Protein AF-A0A5C9DYT3-F1 (afdb_monomer)

Structure (mmCIF, N/CA/C/O backbone):
data_AF-A0A5C9DYT3-F1
#
_entry.id   AF-A0A5C9DYT3-F1
#
loop_
_atom_site.group_PDB
_atom_site.id
_atom_site.type_symbol
_atom_site.label_atom_id
_atom_site.label_alt_id
_atom_site.label_comp_id
_atom_site.label_asym_id
_atom_site.label_entity_id
_atom_site.label_seq_id
_atom_site.pdbx_PDB_ins_code
_atom_site.Cartn_x
_atom_site.Cartn_y
_atom_site.Cartn_z
_atom_site.occupancy
_atom_site.B_iso_or_equiv
_atom_site.auth_seq_id
_atom_site.auth_comp_id
_atom_site.auth_asym_id
_atom_site.auth_atom_id
_atom_site.pdbx_PDB_model_num
ATOM 1 N N . MET A 1 1 ? -27.606 -2.006 -7.598 1.00 40.03 1 MET A N 1
ATOM 2 C CA . MET A 1 1 ? -26.544 -0.982 -7.681 1.00 40.03 1 MET A CA 1
ATOM 3 C C . MET A 1 1 ? -25.250 -1.622 -7.228 1.00 40.03 1 MET A C 1
ATOM 5 O O . MET A 1 1 ? -25.193 -2.076 -6.094 1.00 40.03 1 MET A O 1
ATOM 9 N N . ILE A 1 2 ? -24.257 -1.722 -8.109 1.00 48.31 2 ILE A N 1
ATOM 10 C CA . ILE A 1 2 ? -22.908 -2.149 -7.726 1.00 48.31 2 ILE A CA 1
ATOM 11 C C . ILE A 1 2 ? -22.222 -0.882 -7.210 1.00 48.31 2 ILE A C 1
ATOM 13 O O . ILE A 1 2 ? -21.817 -0.036 -7.999 1.00 48.31 2 ILE A O 1
ATOM 17 N N . GLY A 1 3 ? -22.237 -0.678 -5.894 1.00 57.03 3 GLY A N 1
ATOM 18 C CA . GLY A 1 3 ? -21.539 0.444 -5.267 1.00 57.03 3 GLY A CA 1
ATOM 19 C C . GLY A 1 3 ? -20.040 0.163 -5.205 1.00 57.03 3 GLY A C 1
ATOM 20 O O . GLY A 1 3 ? -19.642 -0.968 -4.924 1.00 57.03 3 GLY A O 1
ATOM 21 N N . ALA A 1 4 ? -19.214 1.179 -5.456 1.00 68.44 4 ALA A N 1
ATOM 22 C CA . ALA A 1 4 ? -17.789 1.101 -5.161 1.00 68.44 4 ALA A CA 1
ATOM 23 C C . ALA A 1 4 ? -17.609 0.961 -3.641 1.00 68.44 4 ALA A C 1
ATOM 25 O O . ALA A 1 4 ? -18.136 1.772 -2.877 1.00 68.44 4 ALA A O 1
ATOM 26 N N . LYS A 1 5 ? -16.901 -0.083 -3.201 1.00 82.56 5 LYS A N 1
ATOM 27 C CA . LYS A 1 5 ? -16.489 -0.227 -1.802 1.00 82.56 5 LYS A CA 1
ATOM 28 C C . LYS A 1 5 ? -15.177 0.527 -1.629 1.00 82.56 5 LYS A C 1
ATOM 30 O O . LYS A 1 5 ? -14.206 0.210 -2.306 1.00 82.56 5 LYS A O 1
ATOM 35 N N . ILE A 1 6 ? -15.183 1.528 -0.759 1.00 88.38 6 ILE A N 1
ATOM 36 C CA . ILE A 1 6 ? -13.992 2.284 -0.377 1.00 88.38 6 ILE A CA 1
ATOM 37 C C . ILE A 1 6 ? -13.690 1.910 1.067 1.00 88.38 6 ILE A C 1
ATOM 39 O O . ILE A 1 6 ? -14.588 1.956 1.907 1.00 88.38 6 ILE A O 1
ATOM 43 N N . ASP A 1 7 ? -12.443 1.549 1.333 1.00 90.12 7 ASP A N 1
ATOM 44 C CA . ASP A 1 7 ? -11.933 1.315 2.676 1.00 90.12 7 ASP A CA 1
ATOM 45 C C . ASP A 1 7 ? -10.663 2.142 2.868 1.00 90.12 7 ASP A C 1
ATOM 47 O O . ASP A 1 7 ? -9.924 2.412 1.919 1.00 90.12 7 ASP A O 1
ATOM 51 N N . VAL A 1 8 ? -10.444 2.582 4.097 1.00 90.56 8 VAL A N 1
ATOM 52 C CA . VAL A 1 8 ? -9.268 3.343 4.500 1.00 90.56 8 VAL A CA 1
ATOM 53 C C . VAL A 1 8 ? -8.760 2.697 5.768 1.00 90.56 8 VAL A C 1
ATOM 55 O O . VAL A 1 8 ? -9.525 2.465 6.705 1.00 90.56 8 VAL A O 1
ATOM 58 N N . ARG A 1 9 ? -7.465 2.409 5.807 1.00 88.81 9 ARG A N 1
ATOM 59 C CA . ARG A 1 9 ? -6.861 1.698 6.926 1.00 88.81 9 ARG A CA 1
ATOM 60 C C . ARG A 1 9 ? -5.637 2.440 7.433 1.00 88.81 9 ARG A C 1
ATOM 62 O O . ARG A 1 9 ? -4.982 3.165 6.687 1.00 88.81 9 ARG A O 1
ATOM 69 N N . ILE A 1 10 ? -5.376 2.294 8.724 1.00 86.00 10 ILE A N 1
ATOM 70 C CA . ILE A 1 10 ? -4.250 2.921 9.417 1.00 86.00 10 ILE A CA 1
ATOM 71 C C . ILE A 1 10 ? -3.415 1.806 10.035 1.00 86.00 10 ILE A C 1
ATOM 73 O O . ILE A 1 10 ? -3.961 0.866 10.615 1.00 86.00 10 ILE A O 1
ATOM 77 N N . SER A 1 11 ? -2.097 1.915 9.910 1.00 80.88 11 SER A N 1
ATOM 78 C CA . SER A 1 11 ? -1.148 0.982 10.510 1.00 80.88 11 SER A CA 1
ATOM 79 C C . SER A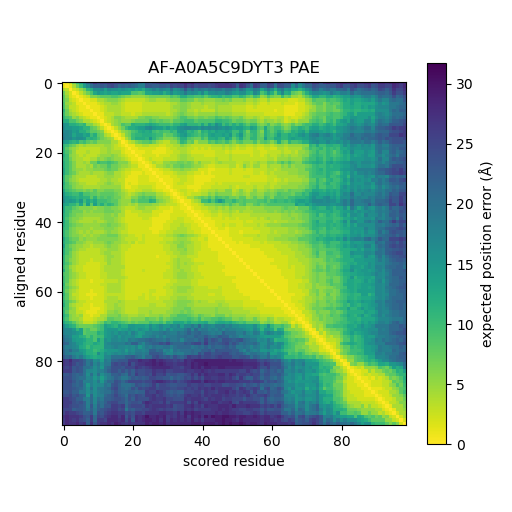 1 11 ? -0.000 1.741 11.169 1.00 80.88 11 SER A C 1
ATOM 81 O O . SER A 1 11 ? 0.386 2.805 10.687 1.00 80.88 11 SER A O 1
ATOM 83 N N . ASP A 1 12 ? 0.535 1.187 12.256 1.00 76.12 12 ASP A N 1
ATOM 84 C CA . ASP A 1 12 ? 1.724 1.688 12.964 1.00 76.12 12 ASP A CA 1
ATOM 85 C C . ASP A 1 12 ? 2.983 0.965 12.461 1.00 76.12 12 ASP A C 1
ATOM 87 O O . ASP A 1 12 ? 3.757 0.386 13.221 1.00 76.12 12 ASP A O 1
ATOM 91 N N . LEU A 1 13 ? 3.129 0.888 11.135 1.00 68.38 13 LEU A 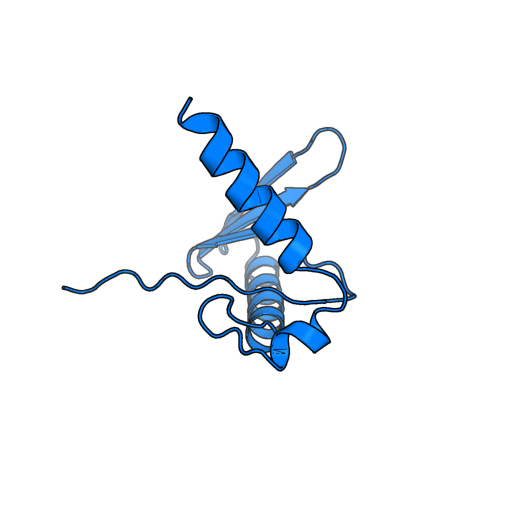N 1
ATOM 92 C CA . LEU A 1 13 ? 4.269 0.206 10.535 1.00 68.38 13 LEU A CA 1
ATOM 93 C C . LEU A 1 13 ? 5.545 0.976 10.859 1.00 68.38 13 LEU A C 1
ATOM 95 O O . LEU A 1 13 ? 5.681 2.156 10.538 1.00 68.38 13 LEU A O 1
ATOM 99 N N . THR A 1 14 ? 6.487 0.278 11.485 1.00 62.06 14 THR A N 1
ATOM 100 C CA . THR A 1 14 ? 7.803 0.814 11.842 1.00 62.06 14 THR A CA 1
ATOM 101 C C . THR A 1 14 ? 8.725 0.946 10.634 1.00 62.06 14 THR A C 1
ATOM 103 O O . THR A 1 14 ? 9.655 1.748 10.665 1.00 62.06 14 THR A O 1
ATOM 106 N N . GLU A 1 15 ? 8.461 0.180 9.572 1.00 66.75 15 GLU A N 1
ATOM 107 C CA . GLU A 1 15 ? 9.202 0.235 8.314 1.00 66.75 15 GLU A CA 1
ATOM 108 C C . GLU A 1 15 ? 8.483 1.146 7.302 1.00 66.75 15 GLU A C 1
ATOM 110 O O . GLU A 1 15 ? 7.267 1.026 7.113 1.00 66.75 15 GLU A O 1
ATOM 115 N N . PRO A 1 16 ? 9.199 2.066 6.634 1.00 63.19 16 PRO A N 1
ATOM 116 C CA . PRO A 1 16 ? 8.596 2.973 5.671 1.00 63.19 16 PRO A CA 1
ATOM 117 C C . PRO A 1 16 ? 8.159 2.219 4.410 1.00 63.19 16 PRO A C 1
ATOM 119 O O . PRO A 1 16 ? 8.987 1.727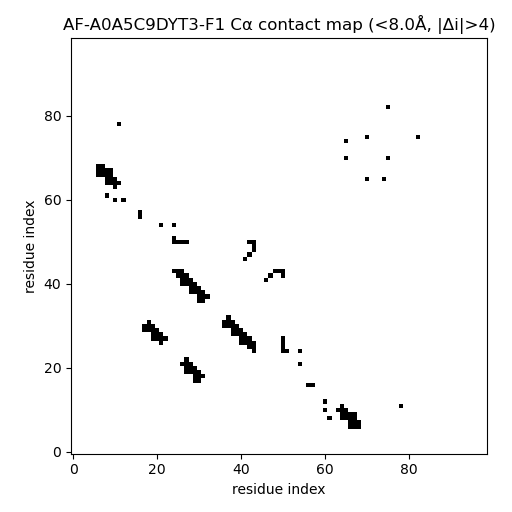 3.645 1.00 63.19 16 PRO A O 1
ATOM 122 N N . ILE A 1 17 ? 6.854 2.201 4.137 1.00 65.38 17 ILE A N 1
ATOM 123 C CA . ILE A 1 17 ? 6.348 1.852 2.806 1.00 65.38 17 ILE A CA 1
ATOM 124 C C . ILE A 1 17 ? 6.638 3.033 1.873 1.00 65.38 17 ILE A C 1
ATOM 126 O O . ILE A 1 17 ? 6.429 4.197 2.237 1.00 65.38 17 ILE A O 1
ATOM 130 N N . TYR A 1 18 ? 7.100 2.749 0.654 1.00 74.31 18 TYR A N 1
ATOM 131 C CA . TYR A 1 18 ? 7.127 3.754 -0.405 1.00 74.31 18 TYR A CA 1
ATOM 132 C C . TYR A 1 18 ? 5.740 4.385 -0.568 1.00 74.31 18 TYR A C 1
ATOM 134 O O . TYR A 1 18 ? 4.716 3.711 -0.503 1.00 74.31 18 TYR A O 1
ATOM 142 N N . GLN A 1 19 ? 5.690 5.691 -0.807 1.00 86.56 19 GLN A N 1
ATOM 143 C CA . GLN A 1 19 ? 4.425 6.338 -1.127 1.00 86.56 19 GLN A CA 1
ATOM 144 C C . GLN A 1 19 ? 4.115 6.057 -2.589 1.00 86.56 19 GLN A C 1
ATOM 146 O O . GLN A 1 19 ? 4.793 6.574 -3.478 1.00 86.56 19 GLN A O 1
ATOM 151 N N . PHE A 1 20 ? 3.118 5.219 -2.844 1.00 90.75 20 PHE A N 1
ATOM 152 C CA . PHE A 1 20 ? 2.725 4.896 -4.203 1.00 90.75 20 PHE A CA 1
ATOM 153 C C . PHE A 1 20 ? 1.214 4.753 -4.352 1.00 90.75 20 PHE A C 1
ATOM 155 O O . PHE A 1 20 ? 0.480 4.565 -3.384 1.00 90.75 20 PHE A O 1
ATOM 162 N N . ALA A 1 21 ? 0.760 4.873 -5.594 1.00 91.75 21 ALA A N 1
ATOM 163 C CA . ALA A 1 21 ? -0.604 4.577 -6.000 1.00 91.75 21 ALA A CA 1
ATOM 164 C C . ALA A 1 21 ? -0.562 3.595 -7.165 1.00 91.75 21 ALA A C 1
ATOM 166 O O . ALA A 1 21 ? 0.251 3.748 -8.077 1.00 91.75 21 ALA A O 1
ATOM 167 N N . GLU A 1 22 ? -1.445 2.608 -7.149 1.00 91.25 22 GLU A N 1
ATOM 168 C CA . GLU A 1 22 ? -1.461 1.531 -8.130 1.00 91.25 22 GLU A CA 1
ATOM 169 C C . GLU A 1 22 ? -2.847 1.378 -8.757 1.00 91.25 22 GLU A C 1
ATOM 171 O O . GLU A 1 22 ? -3.871 1.664 -8.137 1.00 91.25 22 GLU A O 1
ATOM 176 N N . LEU A 1 23 ? -2.874 0.903 -10.001 1.00 90.44 23 LEU A N 1
ATOM 177 C CA . LEU A 1 23 ? -4.088 0.486 -10.685 1.00 90.44 23 LEU A CA 1
ATOM 178 C C . LEU A 1 23 ? -3.994 -1.006 -11.021 1.00 90.44 23 LEU A C 1
ATOM 180 O O . LEU A 1 23 ? -3.381 -1.360 -12.022 1.00 90.44 23 LEU A O 1
ATOM 184 N N . ASN A 1 24 ? -4.615 -1.872 -10.212 1.00 86.00 24 ASN A N 1
ATOM 185 C CA . ASN A 1 24 ? -4.804 -3.309 -10.487 1.00 86.00 24 ASN A CA 1
ATOM 186 C C . ASN A 1 24 ? -3.566 -4.029 -11.072 1.00 86.00 24 ASN A C 1
ATOM 188 O O . ASN A 1 24 ? -3.681 -4.743 -12.071 1.00 86.00 24 ASN A O 1
ATOM 192 N N . LYS A 1 25 ? -2.375 -3.805 -10.514 1.00 86.62 25 LYS A N 1
ATOM 193 C CA . LYS A 1 25 ? -1.080 -4.337 -10.974 1.00 86.62 25 LYS A CA 1
ATOM 194 C C . LYS A 1 25 ? -0.678 -3.948 -12.399 1.00 86.62 25 LYS A C 1
ATOM 196 O O . LYS A 1 25 ? 0.337 -4.418 -12.896 1.00 86.62 25 LYS A O 1
ATOM 201 N N . SER A 1 26 ? -1.419 -3.090 -13.103 1.00 93.06 26 SER A N 1
ATOM 202 C CA . SER A 1 26 ? -1.056 -2.670 -14.465 1.00 93.06 26 SER A CA 1
ATOM 203 C C . SER A 1 26 ? 0.010 -1.582 -14.468 1.00 93.06 26 SER A C 1
ATOM 205 O O . SER A 1 26 ? 0.843 -1.502 -15.378 1.00 93.06 26 SER A O 1
ATOM 207 N N . SER A 1 27 ? -0.050 -0.705 -13.472 1.00 93.69 27 SER A N 1
ATOM 208 C CA . SER A 1 27 ? 0.742 0.515 -13.423 1.00 93.69 27 SER A CA 1
ATOM 209 C C . SER A 1 27 ? 0.764 1.123 -12.034 1.00 93.69 27 SER A C 1
ATOM 211 O O . SER A 1 27 ? -0.203 0.992 -11.283 1.00 93.69 27 SER A O 1
ATOM 213 N N . MET A 1 28 ? 1.836 1.854 -11.752 1.00 94.62 28 MET A N 1
ATOM 214 C CA . MET A 1 28 ? 2.102 2.474 -10.465 1.00 94.62 28 MET A CA 1
ATOM 215 C C . MET A 1 28 ? 2.653 3.890 -10.641 1.00 94.62 28 MET A C 1
ATOM 217 O O . MET A 1 28 ? 3.419 4.162 -11.566 1.00 94.62 28 MET A O 1
ATOM 221 N N . VAL A 1 29 ? 2.293 4.783 -9.723 1.00 94.81 29 VAL A N 1
ATOM 222 C CA . VAL A 1 29 ? 2.996 6.045 -9.471 1.00 94.81 29 VAL A CA 1
ATOM 223 C C . VAL A 1 29 ? 3.776 5.898 -8.182 1.00 94.81 29 VAL A C 1
ATOM 225 O O . VAL A 1 29 ? 3.161 5.653 -7.152 1.00 94.81 29 VAL A O 1
ATOM 228 N N . ILE A 1 30 ? 5.087 6.115 -8.220 1.00 91.44 30 ILE A N 1
ATOM 2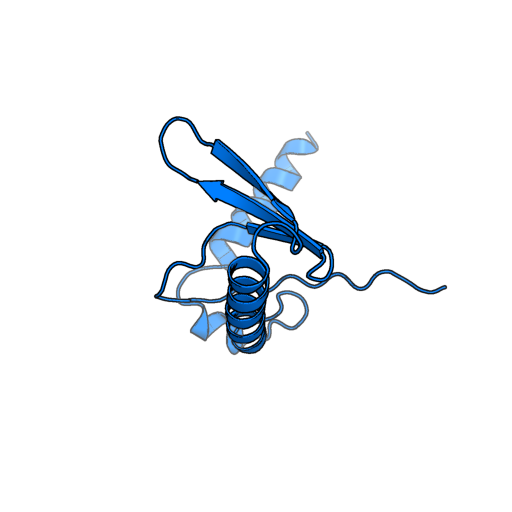29 C CA . ILE A 1 30 ? 5.917 6.237 -7.017 1.00 91.44 30 ILE A CA 1
ATOM 230 C C . ILE A 1 30 ? 6.168 7.716 -6.740 1.00 91.44 30 ILE A C 1
ATOM 232 O O . ILE A 1 30 ? 6.543 8.466 -7.644 1.00 91.44 30 ILE A O 1
ATOM 236 N N . ILE A 1 31 ? 5.977 8.126 -5.490 1.00 90.62 31 ILE A N 1
ATOM 237 C CA . ILE A 1 31 ? 6.179 9.488 -5.002 1.00 90.62 31 ILE A CA 1
ATOM 238 C C . ILE A 1 31 ? 7.472 9.521 -4.183 1.00 90.62 31 ILE A C 1
ATOM 240 O O . ILE A 1 31 ? 7.624 8.808 -3.191 1.00 90.62 31 ILE A O 1
ATOM 244 N N . SER A 1 32 ? 8.411 10.366 -4.601 1.00 85.75 32 SER A N 1
ATOM 245 C CA . SER A 1 32 ? 9.660 10.629 -3.894 1.00 85.75 32 SER A CA 1
ATOM 246 C C . SER A 1 32 ? 9.577 11.964 -3.164 1.00 85.75 32 SER A C 1
ATOM 248 O O . SER A 1 32 ? 9.384 13.017 -3.776 1.00 85.75 32 SER A O 1
ATOM 250 N N . ASN A 1 33 ? 9.790 11.911 -1.850 1.00 83.81 33 ASN A N 1
ATOM 251 C CA . ASN A 1 33 ? 9.799 13.074 -0.959 1.00 83.81 33 ASN A CA 1
ATOM 252 C C . ASN A 1 33 ? 11.153 13.802 -0.920 1.00 83.81 33 ASN A C 1
ATOM 254 O O . ASN A 1 33 ? 11.394 14.607 -0.020 1.00 83.81 33 ASN A O 1
ATOM 258 N N . ALA A 1 34 ? 12.054 13.519 -1.867 1.00 80.00 34 ALA A N 1
ATOM 259 C CA . ALA A 1 34 ? 13.223 14.366 -2.079 1.00 80.00 34 ALA A CA 1
ATOM 260 C C . ALA A 1 34 ? 12.779 15.807 -2.402 1.00 80.00 34 ALA A C 1
ATOM 262 O O . ALA A 1 34 ? 11.636 16.033 -2.785 1.00 80.00 34 ALA A O 1
ATOM 263 N N . SER A 1 35 ? 13.662 16.794 -2.235 1.00 81.62 35 SER A N 1
ATOM 264 C CA . SER A 1 35 ? 13.389 18.175 -2.656 1.00 81.62 35 SER A CA 1
ATOM 265 C C . SER A 1 35 ? 14.070 18.431 -4.007 1.00 81.62 35 SER A C 1
ATOM 267 O O . SER A 1 35 ? 15.302 18.381 -4.056 1.00 81.62 35 SER A O 1
ATOM 269 N N . PRO A 1 36 ? 13.324 18.687 -5.102 1.00 85.81 36 PRO A N 1
ATOM 270 C CA . PRO A 1 36 ? 11.865 18.838 -5.185 1.00 85.81 36 PRO A CA 1
ATOM 271 C C . PRO A 1 36 ? 11.110 17.500 -5.139 1.00 85.81 36 PRO A C 1
ATOM 273 O O . PRO A 1 36 ? 11.640 16.478 -5.578 1.00 85.81 36 PRO A O 1
ATOM 276 N N . ILE A 1 37 ? 9.855 17.528 -4.661 1.00 89.19 37 ILE A N 1
ATOM 277 C CA . ILE A 1 37 ? 8.978 16.346 -4.677 1.00 89.19 37 ILE A CA 1
ATOM 278 C C . ILE A 1 37 ? 8.798 15.912 -6.127 1.00 89.19 37 ILE A C 1
ATOM 280 O O . ILE A 1 37 ? 8.462 16.723 -6.994 1.00 89.19 37 ILE A O 1
ATOM 284 N N . THR A 1 38 ? 9.021 14.629 -6.387 1.00 91.88 38 THR A N 1
ATOM 285 C CA . THR A 1 38 ? 8.912 14.050 -7.728 1.00 91.88 38 THR A CA 1
ATOM 286 C C . THR A 1 38 ? 7.987 12.846 -7.716 1.00 91.88 38 THR A C 1
ATOM 288 O O . THR A 1 38 ? 7.892 12.128 -6.725 1.00 91.88 38 THR A O 1
ATOM 291 N N . ALA A 1 39 ? 7.294 12.630 -8.832 1.00 92.75 39 ALA A N 1
ATOM 292 C CA . ALA A 1 39 ? 6.463 11.457 -9.051 1.00 92.75 39 ALA A CA 1
ATOM 293 C C . ALA A 1 39 ? 6.891 10.775 -10.352 1.00 92.75 39 ALA A C 1
ATOM 295 O O . ALA A 1 39 ? 7.077 11.442 -11.372 1.00 92.75 39 ALA A O 1
ATOM 296 N N . ALA A 1 40 ? 7.046 9.455 -10.313 1.00 91.88 40 ALA A N 1
ATOM 297 C CA . ALA A 1 40 ? 7.413 8.645 -11.465 1.00 91.88 40 ALA A CA 1
ATOM 298 C C . ALA A 1 40 ? 6.298 7.640 -11.765 1.00 91.88 40 ALA A C 1
ATOM 300 O O . ALA A 1 40 ? 5.925 6.848 -10.902 1.00 91.88 40 ALA A O 1
ATOM 301 N N . TRP A 1 41 ? 5.779 7.673 -12.994 1.00 93.19 41 TRP A N 1
ATOM 302 C CA . TRP A 1 41 ? 4.828 6.682 -13.495 1.00 93.19 41 TRP A CA 1
ATOM 303 C C . TRP A 1 41 ? 5.571 5.514 -14.139 1.00 93.19 41 TRP A C 1
ATOM 305 O O . TRP A 1 41 ? 6.468 5.715 -14.959 1.00 93.19 41 TRP A O 1
ATOM 315 N N . MET A 1 42 ? 5.145 4.297 -13.828 1.00 93.44 42 MET A N 1
ATOM 316 C CA . MET A 1 42 ? 5.667 3.070 -14.414 1.00 93.44 42 MET A CA 1
ATOM 317 C C . MET A 1 42 ? 4.547 2.094 -14.747 1.00 93.44 42 MET A C 1
ATOM 319 O O . MET A 1 42 ? 3.495 2.065 -14.111 1.00 93.44 42 MET A O 1
ATOM 323 N N . THR A 1 43 ? 4.787 1.278 -15.769 1.00 95.00 43 THR A N 1
ATOM 324 C CA . THR A 1 43 ? 3.869 0.213 -16.187 1.00 95.00 43 THR A CA 1
ATOM 325 C C . THR A 1 43 ? 4.496 -1.141 -15.911 1.00 95.00 43 THR A C 1
ATOM 327 O O . THR A 1 43 ? 5.722 -1.272 -15.927 1.00 95.00 43 THR A O 1
ATOM 330 N N . ARG A 1 44 ? 3.665 -2.167 -15.730 1.00 93.62 44 ARG A N 1
ATOM 331 C CA . ARG A 1 44 ? 4.142 -3.534 -15.489 1.00 93.62 44 ARG A CA 1
ATOM 332 C C . ARG A 1 44 ? 4.987 -4.066 -16.644 1.00 93.62 44 ARG A C 1
ATOM 334 O O . ARG A 1 44 ? 5.919 -4.823 -16.431 1.00 93.62 44 ARG A O 1
ATOM 341 N N . ASN A 1 45 ? 4.717 -3.607 -17.867 1.00 95.75 45 ASN A N 1
ATOM 342 C CA . ASN A 1 45 ? 5.512 -3.957 -19.046 1.00 95.75 45 ASN A CA 1
ATOM 343 C C . ASN A 1 45 ? 6.948 -3.415 -18.981 1.00 95.75 45 ASN A C 1
ATOM 345 O O . ASN A 1 45 ? 7.833 -3.968 -19.625 1.00 95.75 45 ASN A O 1
ATOM 349 N N . PHE A 1 46 ? 7.167 -2.316 -18.255 1.00 94.38 46 PHE A N 1
ATOM 350 C CA . PHE A 1 46 ? 8.491 -1.726 -18.082 1.00 94.38 46 PHE A CA 1
ATOM 351 C C . PHE A 1 46 ? 9.276 -2.422 -16.968 1.00 94.38 46 PHE A C 1
ATOM 353 O O . PHE A 1 46 ? 10.449 -2.733 -17.155 1.00 94.38 46 PHE A O 1
ATOM 360 N N . ASN A 1 47 ? 8.637 -2.659 -15.820 1.00 91.94 47 ASN A N 1
ATOM 361 C CA . ASN A 1 47 ? 9.254 -3.357 -14.697 1.00 91.94 47 ASN A CA 1
ATOM 362 C C . ASN A 1 47 ? 8.193 -4.157 -13.918 1.00 91.94 47 ASN A C 1
ATOM 364 O O . ASN A 1 47 ? 7.544 -3.594 -13.032 1.00 91.94 47 ASN A O 1
ATOM 368 N N . PRO A 1 48 ? 7.971 -5.435 -14.274 1.00 94.19 48 PRO A N 1
ATOM 369 C CA . PRO A 1 48 ? 6.949 -6.254 -13.634 1.00 94.19 48 PRO A CA 1
ATOM 370 C C . PRO A 1 48 ? 7.303 -6.555 -12.179 1.00 94.19 48 PRO A C 1
ATOM 372 O O . PRO A 1 48 ? 6.440 -6.411 -11.322 1.00 94.19 48 PRO A O 1
ATOM 375 N N . ASP A 1 49 ? 8.571 -6.864 -11.899 1.00 94.69 49 ASP A N 1
ATOM 376 C CA . ASP A 1 49 ? 9.048 -7.230 -10.563 1.00 94.69 49 ASP A CA 1
ATOM 377 C C . ASP A 1 49 ? 8.827 -6.100 -9.555 1.00 94.69 49 ASP A C 1
ATOM 379 O O . ASP A 1 49 ? 8.401 -6.337 -8.430 1.00 94.69 49 ASP A O 1
ATOM 383 N N . LEU A 1 50 ? 9.082 -4.851 -9.956 1.00 90.31 50 LEU A N 1
ATOM 384 C CA . LEU A 1 50 ? 8.870 -3.700 -9.080 1.00 90.31 50 LEU A CA 1
ATOM 385 C C . LEU A 1 50 ? 7.394 -3.518 -8.719 1.00 90.31 50 LEU A C 1
ATOM 387 O O . LEU A 1 50 ? 7.092 -3.238 -7.562 1.00 90.31 50 LEU A O 1
ATOM 391 N N . ILE A 1 51 ? 6.488 -3.672 -9.688 1.00 92.31 51 ILE A N 1
ATOM 392 C CA . ILE A 1 51 ? 5.052 -3.563 -9.414 1.00 92.31 51 ILE A CA 1
ATOM 393 C C . ILE A 1 51 ? 4.596 -4.733 -8.551 1.00 92.31 51 ILE A C 1
ATOM 395 O O . ILE A 1 51 ? 3.958 -4.500 -7.533 1.00 92.31 51 ILE A O 1
ATOM 399 N N . ASP A 1 52 ? 4.961 -5.960 -8.918 1.00 92.88 52 ASP A N 1
ATOM 400 C CA . ASP A 1 52 ? 4.511 -7.163 -8.221 1.00 92.88 52 ASP A CA 1
ATOM 401 C C . ASP A 1 52 ? 4.983 -7.167 -6.754 1.00 92.88 52 ASP A C 1
ATOM 403 O O . ASP A 1 52 ? 4.165 -7.382 -5.858 1.00 92.88 52 ASP A O 1
ATOM 407 N N . ASN A 1 53 ? 6.252 -6.820 -6.498 1.00 90.88 53 ASN A N 1
ATOM 408 C CA . ASN A 1 53 ? 6.799 -6.713 -5.140 1.00 90.88 53 ASN A CA 1
ATOM 409 C C . ASN A 1 53 ? 6.139 -5.586 -4.335 1.00 90.88 53 ASN A C 1
ATOM 411 O O . ASN A 1 53 ? 5.859 -5.745 -3.149 1.00 90.88 53 ASN A O 1
ATOM 415 N N . ALA A 1 54 ? 5.897 -4.429 -4.958 1.00 89.12 54 ALA A N 1
ATOM 416 C CA . ALA A 1 54 ? 5.265 -3.313 -4.268 1.00 89.12 54 ALA A CA 1
ATOM 417 C C . ALA A 1 54 ? 3.809 -3.633 -3.902 1.00 89.12 54 ALA A C 1
ATOM 419 O O . ALA A 1 54 ? 3.390 -3.312 -2.789 1.00 89.12 54 ALA A O 1
ATOM 420 N N . THR A 1 55 ? 3.060 -4.318 -4.776 1.00 90.62 55 THR A N 1
ATOM 421 C CA . THR A 1 55 ? 1.713 -4.772 -4.421 1.00 90.62 55 THR A CA 1
ATOM 422 C C . THR A 1 55 ? 1.744 -5.794 -3.294 1.00 90.62 55 THR A C 1
ATOM 424 O O . THR A 1 55 ? 0.935 -5.684 -2.383 1.00 90.62 55 THR A O 1
ATOM 427 N N . GLU A 1 56 ? 2.676 -6.752 -3.314 1.00 91.50 56 GLU A N 1
ATOM 428 C CA . GLU A 1 56 ? 2.809 -7.748 -2.242 1.00 91.50 56 GLU A CA 1
ATOM 429 C C . GLU A 1 56 ? 3.083 -7.080 -0.887 1.00 91.50 56 GLU A C 1
ATOM 431 O O . GLU A 1 56 ? 2.367 -7.331 0.079 1.00 91.50 56 GLU A O 1
ATOM 436 N N . THR A 1 57 ? 4.021 -6.126 -0.828 1.00 88.00 57 THR A N 1
ATOM 437 C CA . THR A 1 57 ? 4.276 -5.345 0.395 1.00 88.00 57 THR A CA 1
ATOM 438 C C . THR A 1 57 ? 3.055 -4.532 0.839 1.00 88.00 57 THR A C 1
ATOM 440 O O . THR A 1 57 ? 2.800 -4.406 2.038 1.00 88.00 57 THR A O 1
ATOM 443 N N . PHE A 1 58 ? 2.285 -3.961 -0.093 1.00 89.50 58 PHE A N 1
ATOM 444 C CA . PHE A 1 58 ? 1.047 -3.267 0.264 1.00 89.50 58 PHE A CA 1
ATOM 445 C C . PHE A 1 58 ? -0.022 -4.221 0.788 1.00 89.50 58 PHE A C 1
ATOM 447 O O . PHE A 1 58 ? -0.663 -3.884 1.778 1.00 89.50 58 PHE A O 1
ATOM 454 N N . ASP A 1 59 ? -0.204 -5.390 0.174 1.00 90.81 59 ASP A N 1
ATOM 455 C CA . ASP A 1 59 ? -1.177 -6.392 0.611 1.00 90.81 59 ASP A CA 1
ATOM 456 C C . ASP A 1 59 ? -0.848 -6.867 2.040 1.00 90.81 59 ASP A C 1
ATOM 458 O O . ASP A 1 59 ? -1.721 -6.855 2.911 1.00 90.81 59 ASP A O 1
ATOM 462 N N . GLU A 1 60 ? 0.424 -7.158 2.331 1.00 89.94 60 GLU A N 1
ATOM 463 C CA . GLU A 1 60 ? 0.889 -7.507 3.682 1.00 89.94 60 GLU A CA 1
ATOM 464 C C . GLU A 1 60 ? 0.610 -6.389 4.700 1.00 89.94 60 GLU A C 1
ATOM 466 O O . GLU A 1 60 ? 0.080 -6.629 5.790 1.00 89.94 60 GLU A O 1
ATOM 471 N N . ALA A 1 61 ? 0.932 -5.143 4.344 1.00 88.06 61 ALA A N 1
ATOM 472 C CA . ALA A 1 61 ? 0.664 -3.976 5.178 1.00 88.06 61 ALA A CA 1
ATOM 473 C C . ALA A 1 61 ? -0.839 -3.744 5.392 1.00 88.06 61 ALA A C 1
ATOM 475 O O . ALA A 1 61 ? -1.274 -3.377 6.487 1.00 88.06 61 ALA A O 1
ATOM 476 N N . TRP A 1 62 ? -1.639 -3.962 4.350 1.00 90.38 62 TRP A N 1
ATOM 477 C CA . TRP A 1 62 ? -3.084 -3.797 4.352 1.00 90.38 62 TRP A CA 1
ATOM 478 C C . TRP A 1 62 ? -3.758 -4.819 5.265 1.00 90.38 62 TRP A C 1
ATOM 480 O O . TRP A 1 62 ? -4.652 -4.452 6.029 1.00 90.38 62 TRP A O 1
ATOM 490 N N . GLU A 1 63 ? -3.318 -6.076 5.248 1.00 90.56 63 GLU A N 1
ATOM 491 C CA . GLU A 1 63 ? -3.816 -7.128 6.141 1.00 90.56 63 GLU A CA 1
ATOM 492 C C . GLU A 1 63 ? -3.516 -6.845 7.618 1.00 90.56 63 GLU A C 1
ATOM 494 O O . GLU A 1 63 ? -4.330 -7.160 8.488 1.00 90.56 63 GLU A O 1
ATOM 499 N N . GLN A 1 64 ? -2.382 -6.203 7.904 1.00 87.38 64 GLN A N 1
ATOM 500 C CA . GLN A 1 64 ? -1.982 -5.825 9.264 1.00 87.38 64 GLN A CA 1
ATOM 501 C C . GLN A 1 64 ? -2.615 -4.508 9.741 1.00 87.38 64 GLN A C 1
ATOM 503 O O . GLN A 1 64 ? -2.582 -4.192 10.933 1.00 87.38 64 GLN A O 1
ATOM 508 N N . SER A 1 65 ? -3.187 -3.728 8.824 1.00 87.50 65 SER A N 1
ATOM 509 C CA . SER A 1 65 ? -3.772 -2.420 9.110 1.00 87.50 65 SER A CA 1
ATOM 510 C C . SER A 1 65 ? -5.210 -2.498 9.634 1.00 87.50 65 SER A C 1
ATOM 512 O O . SER A 1 65 ? -5.980 -3.418 9.350 1.00 87.50 65 SER A O 1
ATOM 514 N N . ILE A 1 66 ? -5.610 -1.483 10.397 1.00 86.50 66 ILE A N 1
ATOM 515 C CA . ILE A 1 66 ? -6.940 -1.396 11.005 1.00 86.50 66 ILE A CA 1
ATOM 516 C C . ILE A 1 66 ? -7.828 -0.528 10.113 1.00 86.50 66 ILE A C 1
ATOM 518 O O . ILE A 1 66 ? -7.493 0.630 9.860 1.00 86.50 66 ILE A O 1
ATOM 522 N N . SER A 1 67 ? -8.971 -1.059 9.661 1.00 87.06 67 SER A N 1
ATOM 523 C CA . SER A 1 67 ? -9.963 -0.254 8.931 1.00 87.06 67 SER A CA 1
ATOM 524 C C . SER A 1 67 ? -10.554 0.818 9.834 1.00 87.06 67 SER A C 1
ATOM 526 O O . SER A 1 67 ? -11.030 0.520 10.930 1.00 87.06 67 SER A O 1
ATOM 528 N N . ILE A 1 68 ? -10.574 2.065 9.356 1.00 82.50 68 ILE A N 1
ATOM 529 C CA . ILE A 1 68 ? -11.181 3.182 10.087 1.00 82.50 68 ILE A CA 1
ATOM 530 C C . ILE A 1 68 ? -12.694 3.011 10.237 1.00 82.50 68 ILE A C 1
ATOM 532 O O . ILE A 1 68 ? -13.279 3.556 11.170 1.00 82.50 68 ILE A O 1
ATOM 536 N N . LEU A 1 69 ? -13.326 2.264 9.327 1.00 80.56 69 LEU A N 1
ATOM 537 C CA . LEU A 1 69 ? -14.763 1.994 9.356 1.00 80.56 69 LEU A CA 1
ATOM 538 C C . LEU A 1 69 ? -15.119 0.922 10.395 1.00 80.56 69 LEU A C 1
ATOM 540 O O . LEU A 1 69 ? -16.255 0.876 10.860 1.00 80.56 69 LEU A O 1
ATOM 544 N N . GLU A 1 70 ? -14.147 0.094 10.782 1.00 76.12 70 GLU A N 1
ATOM 545 C CA . GLU A 1 70 ? -14.299 -1.016 11.730 1.00 76.12 70 GLU A CA 1
ATOM 546 C C . GLU A 1 70 ? -13.542 -0.771 13.049 1.00 76.12 70 GLU A C 1
ATOM 548 O O . GLU A 1 70 ? -13.346 -1.685 13.854 1.00 76.12 70 GLU A O 1
ATOM 553 N N . ILE A 1 71 ? -13.097 0.467 13.298 1.00 69.62 71 ILE A N 1
ATOM 554 C CA . ILE A 1 71 ? -12.408 0.828 14.539 1.00 69.62 71 ILE A CA 1
ATOM 555 C C . ILE A 1 71 ? -13.343 0.602 15.741 1.00 69.62 71 ILE A C 1
ATOM 557 O O . ILE A 1 71 ? -14.420 1.187 15.856 1.00 69.62 71 ILE A O 1
ATOM 561 N N . THR A 1 72 ? -12.894 -0.236 16.676 1.00 67.06 72 THR A N 1
ATOM 562 C CA . THR A 1 72 ? -13.544 -0.475 17.970 1.00 67.06 72 THR A CA 1
ATOM 563 C C . THR A 1 72 ? -12.796 0.247 19.091 1.00 67.06 72 THR A C 1
ATOM 565 O O . THR A 1 72 ? -11.610 0.562 18.968 1.00 67.06 72 THR A O 1
ATOM 568 N N . SER A 1 73 ? -13.459 0.457 20.232 1.00 63.41 73 SER A N 1
ATOM 569 C CA . SER A 1 73 ? -12.894 1.081 21.445 1.00 63.41 73 SER A CA 1
ATOM 570 C C . SER A 1 73 ? -11.600 0.420 21.950 1.00 63.41 73 SER A C 1
ATOM 572 O O . SER A 1 73 ? -10.800 1.054 22.635 1.00 63.41 73 SER A O 1
ATOM 574 N N . GLU A 1 74 ? -11.385 -0.855 21.628 1.00 63.91 74 GLU A N 1
ATOM 575 C CA . GLU A 1 74 ? -10.190 -1.616 21.999 1.00 63.91 74 GLU A CA 1
ATOM 576 C C . GLU A 1 74 ? -9.011 -1.344 21.044 1.00 63.91 74 GLU A C 1
ATOM 578 O O . GLU A 1 74 ? -7.871 -1.201 21.490 1.00 63.91 74 GLU A O 1
ATOM 583 N N . ASN A 1 75 ? -9.294 -1.138 19.752 1.00 60.28 75 ASN A N 1
ATOM 584 C CA . ASN A 1 75 ? -8.311 -0.737 18.740 1.00 60.28 75 ASN A CA 1
ATOM 585 C C . ASN A 1 75 ? -7.803 0.702 18.953 1.00 60.28 75 ASN A C 1
ATOM 587 O O . ASN A 1 75 ? -6.646 0.991 18.657 1.00 60.28 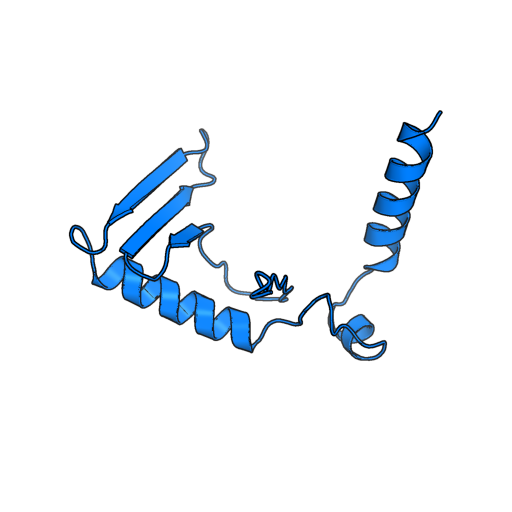75 ASN A O 1
ATOM 591 N N . PHE A 1 76 ? -8.609 1.579 19.564 1.00 60.50 76 PHE A N 1
ATOM 592 C CA . PHE A 1 76 ? -8.193 2.940 19.940 1.00 60.50 76 PHE A CA 1
ATOM 593 C C . PHE A 1 76 ? -6.981 2.978 20.881 1.00 60.50 76 PHE A C 1
ATOM 595 O O . PHE A 1 76 ? -6.160 3.888 20.782 1.00 60.50 76 PHE A O 1
ATOM 602 N N . LYS A 1 77 ? -6.844 2.003 21.790 1.00 59.53 77 LYS A N 1
ATOM 603 C CA . LYS A 1 77 ? -5.722 1.960 22.745 1.00 59.53 77 LYS A CA 1
ATOM 604 C C . LYS A 1 77 ? -4.417 1.494 22.101 1.00 59.53 77 LYS A C 1
ATOM 606 O O . LYS A 1 77 ? -3.352 1.904 22.549 1.00 59.53 77 LYS A O 1
ATOM 611 N N . LYS A 1 78 ? -4.497 0.665 21.054 1.00 58.31 78 LYS A N 1
ATOM 612 C CA . LYS A 1 78 ? -3.325 0.160 20.318 1.00 58.31 78 LYS A CA 1
ATOM 613 C C . L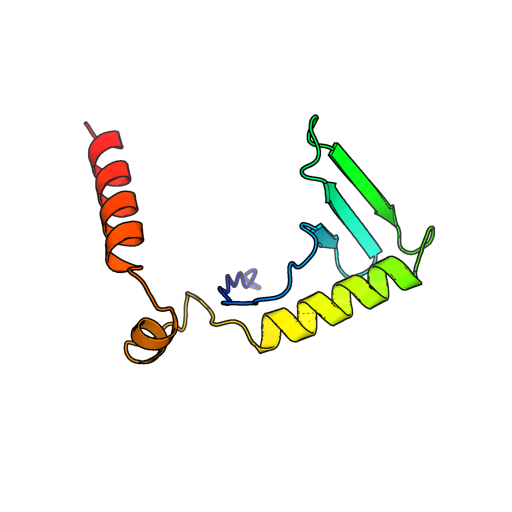YS A 1 78 ? -2.688 1.219 19.416 1.00 58.31 78 LYS A C 1
ATOM 615 O O . LYS A 1 78 ? -1.489 1.171 19.212 1.00 58.31 78 LYS A O 1
ATOM 620 N N . ILE A 1 79 ? -3.463 2.203 18.953 1.00 62.03 79 ILE A N 1
ATOM 621 C CA . ILE A 1 79 ? -2.994 3.304 18.085 1.00 62.03 79 ILE A CA 1
ATOM 622 C C . ILE A 1 79 ? -2.233 4.398 18.887 1.00 62.03 79 ILE A C 1
ATOM 624 O O . ILE A 1 79 ? -1.812 5.415 18.345 1.00 62.03 79 ILE A O 1
ATOM 628 N N . GLY A 1 80 ? -2.007 4.199 20.192 1.00 53.56 80 GLY A N 1
ATOM 629 C CA . GLY A 1 80 ? -0.915 4.834 20.947 1.00 53.56 80 GLY A CA 1
ATOM 630 C C . GLY A 1 80 ? -1.057 6.316 21.327 1.00 53.56 80 GLY A C 1
ATOM 631 O O . GLY A 1 80 ? -0.653 6.674 22.429 1.00 53.56 80 GLY A O 1
ATOM 632 N N . ALA A 1 81 ? -1.641 7.196 20.505 1.00 49.75 81 ALA A N 1
ATOM 633 C CA . ALA A 1 81 ? -1.826 8.608 20.863 1.00 49.75 81 ALA A CA 1
ATOM 634 C C . ALA A 1 81 ? -2.848 9.354 19.977 1.00 49.75 81 ALA A C 1
ATOM 636 O O . ALA A 1 81 ? -2.548 9.870 18.907 1.00 49.75 81 ALA A O 1
ATOM 637 N N . SER A 1 82 ? -4.053 9.522 20.529 1.00 54.97 82 SER A N 1
ATOM 638 C CA . SER A 1 82 ? -5.022 10.608 20.298 1.00 54.97 82 SER A CA 1
ATOM 639 C C . SER A 1 82 ? -5.610 10.825 18.890 1.00 54.97 82 SER A C 1
ATOM 641 O O . SER A 1 82 ? -5.584 11.924 18.329 1.00 54.97 82 SER A O 1
ATOM 643 N N . LEU A 1 83 ? -6.339 9.824 18.394 1.00 54.56 83 LEU A N 1
ATOM 644 C CA . LEU A 1 83 ? -7.433 10.094 17.452 1.00 54.56 83 LEU A CA 1
ATOM 645 C C . LEU A 1 83 ? -8.419 11.135 18.014 1.00 54.56 83 LEU A C 1
ATOM 647 O O . LEU A 1 83 ? -8.916 11.938 17.241 1.00 54.56 83 LEU A O 1
ATOM 651 N N . ASP A 1 84 ? -8.610 11.233 19.336 1.00 55.38 84 ASP A N 1
ATOM 652 C CA . ASP A 1 84 ? -9.384 12.321 19.957 1.00 55.38 84 ASP A CA 1
ATOM 653 C C . ASP A 1 84 ? -8.829 13.714 19.629 1.00 55.38 84 ASP A C 1
ATOM 655 O O . ASP A 1 84 ? -9.602 14.631 19.367 1.00 55.38 84 ASP A O 1
ATOM 659 N N . THR A 1 85 ? -7.508 13.900 19.566 1.00 57.62 85 THR A N 1
ATOM 660 C CA . THR A 1 85 ? -6.910 15.189 19.176 1.00 57.62 85 THR A CA 1
ATOM 661 C C . THR A 1 85 ? -7.090 15.444 17.683 1.00 57.62 85 THR A C 1
ATOM 663 O O . THR A 1 85 ? -7.374 16.569 17.283 1.00 57.62 85 THR A O 1
ATOM 666 N N . VAL A 1 86 ? -6.959 14.414 16.843 1.00 62.12 86 VAL A N 1
ATOM 667 C CA . VAL A 1 86 ? -7.108 14.542 15.383 1.00 62.12 86 VAL A CA 1
ATOM 668 C C . VAL A 1 86 ? -8.570 14.773 14.989 1.00 62.12 86 VAL A C 1
ATOM 670 O O . VAL A 1 86 ? -8.856 15.690 14.224 1.00 62.12 86 VAL A O 1
ATOM 673 N N . LEU A 1 87 ? -9.503 14.008 15.557 1.00 62.38 87 LEU A N 1
ATOM 674 C CA . LEU A 1 87 ? -10.943 14.122 15.332 1.00 62.38 87 LEU A CA 1
ATOM 675 C C . LEU A 1 87 ? -11.507 15.408 15.941 1.00 62.38 87 LEU A C 1
ATOM 677 O O . LEU A 1 87 ? -12.282 16.088 15.274 1.00 62.38 87 LEU A O 1
ATOM 681 N N . SER A 1 88 ? -11.085 15.810 17.148 1.00 61.62 88 SER A N 1
ATOM 682 C CA . SER A 1 88 ? -11.493 17.107 17.714 1.00 61.62 88 SER A CA 1
ATOM 683 C C . SER A 1 88 ? -10.948 18.281 16.902 1.00 61.62 88 SER A C 1
ATOM 685 O O . SER A 1 88 ? -11.653 19.271 16.712 1.00 61.62 88 SER A O 1
ATOM 687 N N . LYS A 1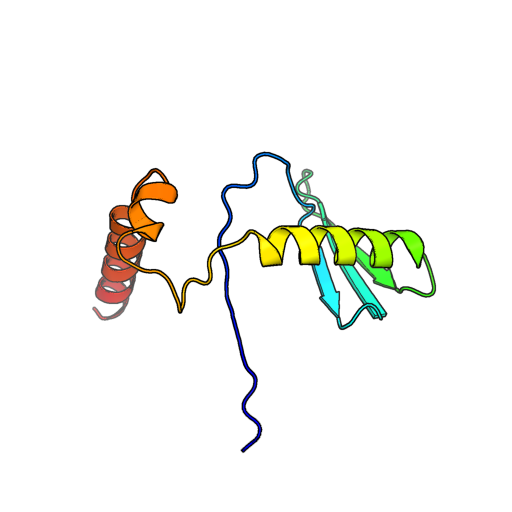 89 ? -9.730 18.174 16.357 1.00 62.28 89 LYS A N 1
ATOM 688 C CA . LYS A 1 89 ? -9.160 19.195 15.471 1.00 62.28 89 LYS A CA 1
ATOM 689 C C . LYS A 1 89 ? -9.887 19.240 14.124 1.00 62.28 89 LYS A C 1
ATOM 691 O O . LYS A 1 89 ? -10.235 20.328 13.679 1.00 62.28 89 LYS A O 1
ATOM 696 N N . ALA A 1 90 ? -10.201 18.091 13.526 1.00 59.00 90 ALA A N 1
ATOM 697 C CA . ALA A 1 90 ? -10.971 18.009 12.285 1.00 59.00 90 ALA A CA 1
ATOM 698 C C . ALA A 1 90 ? -12.406 18.543 12.453 1.00 59.00 90 ALA A C 1
ATOM 700 O O . ALA A 1 90 ? -12.850 19.375 11.665 1.00 59.00 90 ALA A O 1
ATOM 701 N N . ALA A 1 91 ? -13.109 18.151 13.520 1.00 55.94 91 ALA A N 1
ATOM 702 C CA . ALA A 1 91 ? -14.451 18.647 13.831 1.00 55.94 91 ALA A CA 1
ATOM 703 C C . ALA A 1 91 ? -14.466 20.167 14.074 1.00 55.94 91 ALA A C 1
ATOM 705 O O . ALA A 1 91 ? -15.380 20.870 13.639 1.00 55.94 91 ALA A O 1
ATOM 706 N N . ARG A 1 92 ? -13.424 20.699 14.724 1.00 58.59 92 ARG A N 1
ATOM 707 C CA . ARG A 1 92 ? -13.280 22.134 14.992 1.00 58.59 92 ARG A CA 1
ATOM 708 C C . ARG A 1 92 ? -13.019 22.955 13.725 1.00 58.59 92 ARG A C 1
ATOM 710 O O . ARG A 1 92 ? -13.539 24.062 13.625 1.00 58.59 92 ARG A O 1
ATOM 717 N N . GLU A 1 93 ? -12.276 22.427 12.755 1.00 64.81 93 GLU A N 1
ATOM 718 C CA . GLU A 1 93 ? -12.062 23.093 11.459 1.00 64.81 93 GLU A CA 1
ATOM 719 C C . GLU A 1 93 ? -13.321 23.074 10.573 1.00 64.81 93 GLU A C 1
ATOM 721 O O . GLU A 1 93 ? -13.664 24.091 9.975 1.00 64.81 93 GLU A O 1
ATOM 726 N N . VAL A 1 94 ? -14.091 21.979 10.573 1.00 57.84 94 VAL A N 1
ATOM 727 C CA . VAL A 1 94 ? -15.380 21.899 9.847 1.00 57.84 94 VAL A CA 1
ATOM 728 C C . VAL A 1 94 ? -16.431 22.857 10.424 1.00 57.84 94 VAL A C 1
ATOM 730 O O . VAL A 1 94 ? -17.293 23.349 9.698 1.00 57.84 94 VAL A O 1
ATOM 733 N N . THR A 1 95 ? -16.363 23.149 11.725 1.00 57.69 95 THR A N 1
ATOM 734 C CA . THR A 1 95 ? -17.290 24.093 12.372 1.00 57.69 95 THR A CA 1
ATOM 735 C C . THR A 1 95 ? -16.935 25.548 12.046 1.00 57.69 95 THR A C 1
ATOM 737 O O . THR A 1 95 ? -17.832 26.353 11.838 1.00 57.69 95 THR A O 1
ATOM 740 N N . LYS A 1 96 ? -15.642 25.883 11.917 1.00 56.56 96 LYS A N 1
ATOM 741 C CA . LYS A 1 96 ? -15.184 27.232 11.534 1.00 56.56 96 LYS A CA 1
ATOM 742 C C . LYS A 1 96 ? -15.455 27.602 10.075 1.00 56.56 96 LYS A C 1
ATOM 744 O O . LYS A 1 96 ? -15.482 28.782 9.769 1.00 56.56 96 LYS A O 1
ATOM 749 N N . SER A 1 97 ? -15.621 26.633 9.173 1.00 53.47 97 SER A N 1
ATOM 750 C CA . SER A 1 97 ? -15.887 26.917 7.753 1.00 53.47 97 SER A CA 1
ATOM 751 C C . SER A 1 97 ? -17.366 27.204 7.447 1.00 53.47 97 SER A C 1
ATOM 753 O O . SER A 1 97 ? -17.731 27.288 6.273 1.00 53.47 97 SER A O 1
ATOM 755 N N . LYS A 1 98 ? -18.230 27.232 8.470 1.00 49.72 98 LYS A N 1
ATOM 756 C CA . LYS A 1 98 ? -19.675 27.485 8.353 1.00 49.72 98 LYS A CA 1
ATOM 757 C C . LYS A 1 98 ? -20.112 28.854 8.892 1.00 49.72 98 LYS A C 1
ATOM 759 O O . LYS A 1 98 ? -21.296 29.161 8.766 1.00 49.72 98 LYS A O 1
ATOM 764 N N . ASP A 1 99 ? -19.173 29.636 9.422 1.00 45.03 99 ASP A N 1
ATOM 765 C CA . ASP A 1 99 ? -19.327 31.062 9.737 1.00 4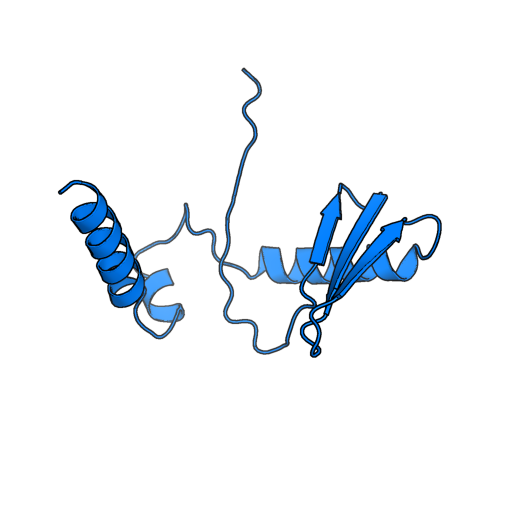5.03 99 ASP A CA 1
ATOM 766 C C . ASP A 1 99 ? -18.657 31.911 8.641 1.00 45.03 99 ASP A C 1
ATOM 768 O O . ASP A 1 99 ? -19.169 33.016 8.352 1.00 45.03 99 ASP A O 1
#

Radius of gyration: 17.45 Å; Cα contacts (8 Å, |Δi|>4): 82; chains: 1; bounding box: 40×39×42 Å

Foldseek 3Di:
DPDDDDWDWDDPDPDDQFDKDDDPLQKMWTWDPPVVIDIDIDGCVRPVPVSVVSVVVVVVRVVRTDTPVRDDPVNVVVVPDDPVVVVVVVVVVVVVVVD

Solvent-accessible surface area (backbone atoms only — not comparable to full-atom values): 6267 Å² total; per-residue (Å²): 132,92,72,86,85,83,86,55,66,52,66,91,68,89,66,87,74,79,50,63,51,72,50,91,76,51,32,38,37,44,51,43,88,54,93,74,73,46,75,48,80,47,40,29,91,78,45,44,67,62,45,54,53,51,50,51,55,46,52,57,52,54,72,72,26,47,43,68,90,70,65,45,86,70,56,61,66,73,67,74,72,56,65,67,59,54,51,52,51,50,55,52,52,63,57,62,77,75,114

Secondary structure (DSSP, 8-state):
--PPP---EE---SSPPPEEEEETTTEEEEEE-SSS-EEEEEETTT-HHHHHHHHHHHHHHHHHSEETTS--TTHHHHT-S-HHHHHHHHHHHHHHTT-

Mean predicted aligned error: 11.1 Å

Sequence (99 aa):
MIGAKIDVRISDLTEPIYQFA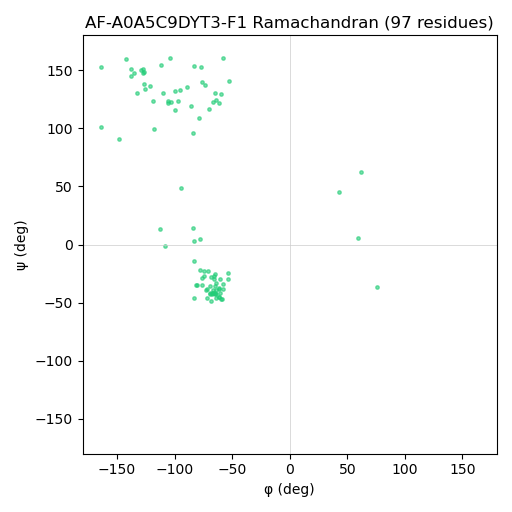ELNKSSMVIISNASPITAAWMTRNFNPDLIDNATETFDEAWEQSISILEITSENFKKIGASLDTVLSKAAREVTKSKD

pLDDT: mean 77.35, std 15.6, range [40.03, 95.75]

Nearest PDB structures (foldseek):
  8vs5-assembly1_A  TM=3.771E-01  e=5.079E-01  Borreliella garinii
  3mzk-assembly1_B  TM=6.292E-01  e=4.105E+00  Saccharomyces cerevisiae
  3mzk-assembly1_C  TM=6.116E-01  e=6.395E+00  Saccharomyces cerevisiae
  4py5-assembly1_A  TM=3.035E-01  e=1.802E+00  Thermovibrio ammonificans HB-1
  3ulc-assembly1_A-2  TM=3.339E-01  e=4.105E+00  Saccharomyces cerevisiae S288C